Protein AF-A0A358QYI0-F1 (afdb_monomer_lite)

Structure (mmCIF, N/CA/C/O backbone):
data_AF-A0A358QYI0-F1
#
_entry.id   AF-A0A358QYI0-F1
#
loop_
_atom_site.group_PDB
_atom_site.id
_atom_site.type_symbol
_atom_site.label_atom_id
_atom_site.label_alt_id
_atom_site.label_comp_id
_atom_site.label_asym_id
_atom_site.label_entity_id
_atom_site.label_seq_id
_atom_site.pdbx_PDB_ins_code
_atom_site.Cartn_x
_atom_site.Cartn_y
_atom_site.Cartn_z
_atom_site.occupancy
_atom_site.B_iso_or_equiv
_atom_site.auth_seq_id
_atom_site.auth_comp_id
_atom_site.auth_asym_id
_atom_site.auth_atom_id
_atom_site.pdbx_PDB_model_num
ATOM 1 N N . MET A 1 1 ? -4.961 -0.874 -11.645 1.00 84.88 1 MET A N 1
ATOM 2 C CA . MET A 1 1 ? -3.544 -1.247 -11.448 1.00 84.88 1 MET A CA 1
ATOM 3 C C . MET A 1 1 ? -2.930 -0.261 -10.475 1.00 84.88 1 MET A C 1
ATOM 5 O O . MET A 1 1 ? -3.188 0.929 -10.636 1.00 84.88 1 MET A O 1
ATOM 9 N N . LEU A 1 2 ? -2.216 -0.750 -9.461 1.00 94.00 2 LEU A N 1
ATOM 10 C CA . LEU A 1 2 ? -1.471 0.084 -8.521 1.00 94.00 2 LEU A CA 1
ATOM 11 C C . LEU A 1 2 ? -0.008 0.050 -8.937 1.00 94.00 2 LEU A C 1
ATOM 13 O O . LEU A 1 2 ? 0.565 -1.032 -9.014 1.00 94.00 2 LEU A O 1
ATOM 17 N N . VAL A 1 3 ? 0.566 1.206 -9.244 1.00 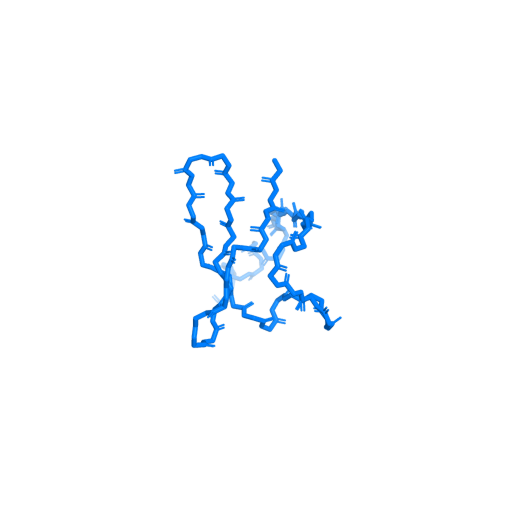96.50 3 VAL A N 1
ATOM 18 C CA . VAL A 1 3 ? 1.953 1.313 -9.714 1.00 96.50 3 VAL A CA 1
ATOM 19 C C . VAL A 1 3 ? 2.714 2.230 -8.780 1.00 96.50 3 VAL A C 1
ATOM 21 O O . VAL A 1 3 ? 2.196 3.295 -8.439 1.00 96.50 3 VAL A O 1
ATOM 24 N N . ILE A 1 4 ? 3.920 1.841 -8.381 1.00 96.56 4 ILE A N 1
ATOM 25 C CA . ILE A 1 4 ? 4.840 2.745 -7.690 1.00 96.56 4 ILE A CA 1
ATOM 26 C C . ILE A 1 4 ? 5.277 3.810 -8.699 1.00 96.56 4 ILE A C 1
ATOM 28 O O . ILE A 1 4 ? 6.007 3.511 -9.634 1.00 96.56 4 ILE A O 1
ATOM 32 N N . ASP A 1 5 ? 4.791 5.036 -8.544 1.00 96.12 5 ASP A N 1
ATOM 33 C CA . ASP A 1 5 ? 5.133 6.158 -9.420 1.00 96.12 5 ASP A CA 1
ATOM 34 C C . ASP A 1 5 ? 6.538 6.666 -9.091 1.00 96.12 5 ASP A C 1
ATOM 36 O O . ASP A 1 5 ? 7.408 6.680 -9.954 1.00 96.12 5 ASP A O 1
ATOM 40 N N . ARG A 1 6 ? 6.765 7.021 -7.820 1.00 96.50 6 ARG A N 1
ATOM 41 C CA . ARG A 1 6 ? 8.066 7.460 -7.306 1.00 96.50 6 ARG A CA 1
ATOM 42 C C . ARG A 1 6 ? 8.171 7.352 -5.793 1.00 96.50 6 ARG A C 1
ATOM 44 O O . ARG A 1 6 ? 7.166 7.166 -5.100 1.00 96.50 6 ARG A O 1
ATOM 51 N N . PHE A 1 7 ? 9.374 7.533 -5.273 1.00 96.50 7 PHE A N 1
ATOM 52 C CA . PHE A 1 7 ? 9.621 7.632 -3.837 1.00 96.50 7 PHE A CA 1
ATOM 53 C C . PHE A 1 7 ? 9.916 9.073 -3.398 1.00 96.50 7 PHE A C 1
ATOM 55 O O . PHE A 1 7 ? 10.785 9.732 -3.958 1.00 96.50 7 PHE A O 1
ATOM 62 N N . GLU A 1 8 ? 9.259 9.540 -2.334 1.00 95.69 8 GLU A N 1
ATOM 63 C CA . GLU A 1 8 ? 9.467 10.873 -1.749 1.00 95.69 8 GLU A CA 1
ATOM 64 C C . GLU A 1 8 ? 9.626 10.763 -0.226 1.00 95.69 8 GLU A C 1
ATOM 66 O O . GLU A 1 8 ? 8.708 10.342 0.478 1.00 95.69 8 GLU A O 1
ATOM 71 N N . GLY A 1 9 ? 10.800 11.125 0.303 1.00 94.62 9 GLY A N 1
ATOM 72 C CA . GLY A 1 9 ? 11.071 11.061 1.747 1.00 94.62 9 GLY A CA 1
ATOM 73 C C . GLY A 1 9 ? 10.867 9.653 2.315 1.00 94.62 9 GLY A C 1
ATOM 74 O O . GLY A 1 9 ? 11.491 8.713 1.840 1.00 94.62 9 GLY A O 1
ATOM 75 N N . GLU A 1 10 ? 9.961 9.494 3.279 1.00 96.31 10 GLU A N 1
ATOM 76 C CA . GLU A 1 10 ? 9.598 8.198 3.884 1.00 96.31 10 GLU A CA 1
ATOM 77 C C . GLU A 1 10 ? 8.405 7.508 3.198 1.00 96.31 10 GLU A C 1
ATOM 79 O O . GLU A 1 10 ? 7.919 6.473 3.662 1.00 96.31 10 GLU A O 1
ATOM 84 N N . TYR A 1 11 ? 7.931 8.050 2.074 1.00 97.06 11 TYR A N 1
ATOM 85 C CA . TYR A 1 11 ? 6.735 7.582 1.380 1.00 97.06 11 TYR A CA 1
ATOM 86 C C . TYR A 1 11 ? 7.028 7.108 -0.045 1.00 97.06 11 TYR A C 1
ATOM 88 O O . TYR A 1 11 ? 7.973 7.532 -0.713 1.00 97.06 11 TYR A O 1
ATOM 96 N N . ALA A 1 12 ? 6.184 6.198 -0.508 1.00 96.69 12 ALA A N 1
ATOM 97 C CA . ALA A 1 12 ? 6.035 5.807 -1.894 1.00 96.69 12 ALA A CA 1
ATOM 98 C C . ALA A 1 12 ? 4.717 6.368 -2.423 1.00 96.69 12 ALA A C 1
ATOM 100 O O . ALA A 1 12 ? 3.667 6.225 -1.786 1.00 96.69 12 ALA A O 1
ATOM 101 N N . LEU A 1 13 ? 4.775 7.000 -3.589 1.00 97.00 13 LEU A N 1
ATOM 102 C CA . LEU A 1 13 ? 3.610 7.495 -4.301 1.00 97.00 13 LEU A CA 1
ATOM 103 C C . LEU A 1 13 ? 3.088 6.370 -5.185 1.00 97.00 13 LEU A C 1
ATOM 105 O O . LEU A 1 13 ? 3.756 5.950 -6.124 1.00 97.00 13 LEU A O 1
ATOM 109 N N . ILE A 1 14 ? 1.891 5.877 -4.885 1.00 96.12 14 ILE A N 1
ATOM 110 C CA . ILE A 1 14 ? 1.236 4.816 -5.646 1.00 96.12 14 ILE A CA 1
ATOM 111 C C . ILE A 1 14 ? 0.154 5.424 -6.529 1.00 96.12 14 ILE A C 1
ATOM 113 O O . ILE A 1 14 ? -0.787 6.048 -6.033 1.00 96.12 14 ILE A O 1
ATOM 117 N N . LYS A 1 15 ? 0.246 5.209 -7.839 1.00 96.19 15 LYS A N 1
ATOM 118 C CA . LYS A 1 15 ? -0.771 5.615 -8.808 1.00 96.19 15 LYS A CA 1
ATOM 119 C C . LYS A 1 15 ? -1.868 4.556 -8.894 1.00 96.19 15 LYS A C 1
ATOM 121 O O . LYS A 1 15 ? -1.604 3.410 -9.251 1.00 96.19 15 LYS A O 1
ATOM 126 N N . MET A 1 16 ? -3.111 4.958 -8.630 1.00 93.50 16 MET A N 1
ATOM 127 C CA . MET A 1 16 ? -4.317 4.169 -8.894 1.00 93.50 16 MET A CA 1
ATOM 128 C C . MET A 1 16 ? -5.262 4.984 -9.775 1.00 93.50 16 MET A C 1
ATOM 130 O O . MET A 1 16 ? -5.898 5.940 -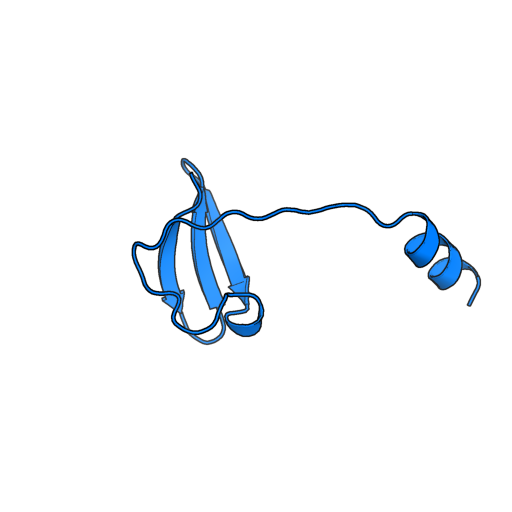9.325 1.00 93.50 16 MET A O 1
ATOM 134 N N . ASN A 1 17 ? -5.392 4.590 -11.041 1.00 89.38 17 ASN A N 1
ATOM 135 C CA . ASN A 1 17 ? -6.182 5.312 -12.040 1.00 89.38 17 ASN A CA 1
ATOM 136 C C . ASN A 1 17 ? -5.738 6.791 -12.140 1.00 89.38 17 ASN A C 1
ATOM 138 O O . ASN A 1 17 ? -4.615 7.064 -12.556 1.00 89.38 17 ASN A O 1
ATOM 142 N N . LYS A 1 18 ? -6.603 7.743 -11.756 1.00 90.38 18 LYS A N 1
ATOM 143 C CA . LYS A 1 18 ? -6.325 9.194 -11.746 1.00 90.38 18 LYS A CA 1
ATOM 144 C C 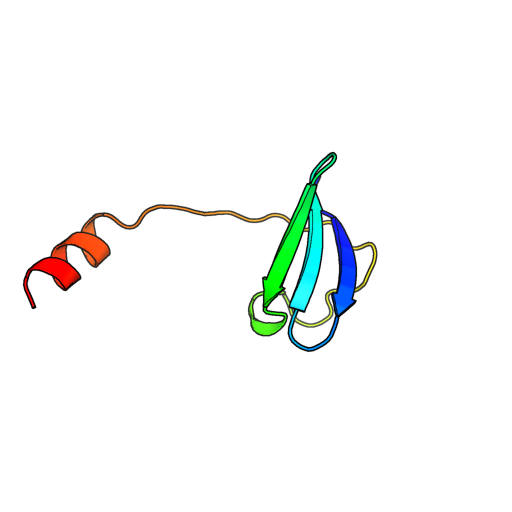. LYS A 1 18 ? -5.955 9.741 -10.357 1.00 90.38 18 LYS A C 1
ATOM 146 O O . LYS A 1 18 ? -5.955 10.951 -10.163 1.00 90.38 18 LYS A O 1
ATOM 151 N N . LYS A 1 19 ? -5.706 8.867 -9.380 1.00 93.69 19 LYS A N 1
ATOM 152 C CA . LYS A 1 19 ? -5.385 9.237 -7.996 1.00 93.69 19 LYS A CA 1
ATOM 153 C C . LYS A 1 19 ? -3.979 8.770 -7.625 1.00 93.69 19 LYS A C 1
ATOM 155 O O . LYS A 1 19 ? -3.512 7.751 -8.135 1.00 93.69 19 LYS A O 1
ATOM 160 N N . ILE A 1 20 ? -3.347 9.505 -6.716 1.00 93.88 20 ILE A N 1
ATOM 161 C CA . ILE A 1 20 ? -2.067 9.156 -6.096 1.00 93.88 20 ILE A CA 1
ATOM 162 C C . ILE A 1 20 ? -2.301 8.966 -4.599 1.00 93.88 20 ILE A C 1
ATOM 164 O O . ILE A 1 20 ? -3.069 9.713 -3.992 1.00 93.88 20 ILE A O 1
ATOM 168 N N . PHE A 1 21 ? -1.656 7.956 -4.025 1.00 92.25 21 PHE A N 1
ATOM 169 C CA . PHE A 1 21 ? -1.715 7.630 -2.604 1.00 92.25 21 PHE A CA 1
ATOM 170 C C . PHE A 1 21 ? -0.302 7.608 -2.047 1.00 92.25 21 PHE A C 1
ATOM 172 O O . PHE A 1 21 ? 0.603 7.083 -2.690 1.00 92.25 21 PHE A O 1
ATOM 179 N N . HIS A 1 22 ? -0.127 8.140 -0.844 1.00 95.38 22 HIS A N 1
ATOM 180 C CA . HIS A 1 22 ? 1.127 8.044 -0.111 1.00 95.38 22 HIS A CA 1
ATOM 181 C C . HIS A 1 22 ? 1.076 6.822 0.796 1.00 95.38 22 HIS A C 1
ATOM 183 O O . HIS A 1 22 ? 0.191 6.716 1.645 1.00 95.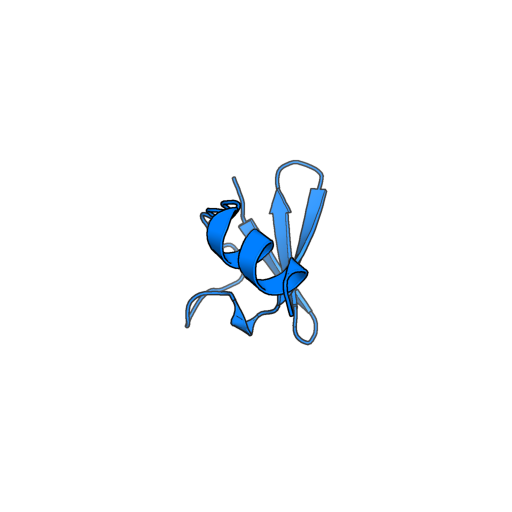38 22 HIS A O 1
ATOM 189 N N . ILE A 1 23 ? 2.018 5.904 0.613 1.00 94.25 23 ILE A N 1
ATOM 190 C CA . ILE A 1 23 ? 2.180 4.733 1.475 1.00 94.25 23 ILE A CA 1
ATOM 191 C C . ILE A 1 23 ? 3.569 4.804 2.106 1.00 94.25 23 ILE A C 1
ATOM 193 O O . ILE A 1 23 ? 4.535 5.020 1.376 1.00 94.25 23 ILE A O 1
ATOM 197 N N . PRO A 1 24 ? 3.710 4.641 3.433 1.00 96.25 24 PRO A N 1
ATOM 198 C CA . PRO A 1 24 ? 5.023 4.546 4.060 1.00 96.25 24 PRO A CA 1
ATOM 199 C C . PRO A 1 24 ? 5.883 3.470 3.389 1.00 96.25 24 PRO A C 1
ATOM 201 O O . PRO A 1 24 ? 5.433 2.335 3.216 1.00 96.25 24 PRO A O 1
ATOM 204 N N . LYS A 1 25 ? 7.134 3.799 3.046 1.00 94.12 25 LYS A N 1
ATOM 205 C CA . LYS A 1 25 ? 8.073 2.881 2.371 1.00 94.12 25 LYS A CA 1
ATOM 206 C C . LYS A 1 25 ? 8.250 1.563 3.120 1.00 94.12 25 LYS A C 1
ATOM 208 O O . LYS A 1 25 ? 8.420 0.521 2.500 1.00 94.12 25 LYS A O 1
ATOM 213 N N . VAL A 1 26 ? 8.161 1.612 4.447 1.00 95.25 26 VAL A N 1
ATOM 214 C CA . VAL A 1 26 ? 8.278 0.451 5.340 1.00 95.25 26 VAL A CA 1
ATOM 215 C C . VAL A 1 26 ? 7.187 -0.605 5.134 1.00 95.25 26 VAL A C 1
ATOM 217 O O . VAL A 1 26 ? 7.381 -1.749 5.530 1.00 95.25 26 VAL A O 1
ATOM 220 N N . LEU A 1 27 ? 6.056 -0.243 4.518 1.00 94.12 27 LEU A N 1
ATOM 221 C CA . LEU A 1 27 ? 4.970 -1.176 4.200 1.00 94.12 27 LEU A CA 1
ATOM 222 C C . LEU A 1 27 ? 5.164 -1.879 2.850 1.00 94.12 27 LEU A C 1
ATOM 224 O O . LEU A 1 27 ? 4.401 -2.789 2.526 1.00 94.12 27 LEU A O 1
ATOM 228 N N . LEU A 1 28 ? 6.145 -1.460 2.046 1.00 93.38 28 LEU A N 1
ATOM 229 C CA . LEU A 1 28 ? 6.429 -2.081 0.759 1.00 93.38 28 LEU A CA 1
ATOM 230 C C . LEU A 1 28 ? 7.414 -3.252 0.901 1.00 93.38 28 LEU A C 1
ATOM 232 O O . LEU A 1 28 ? 8.275 -3.243 1.785 1.00 93.38 28 LEU A O 1
ATOM 236 N N . PRO A 1 29 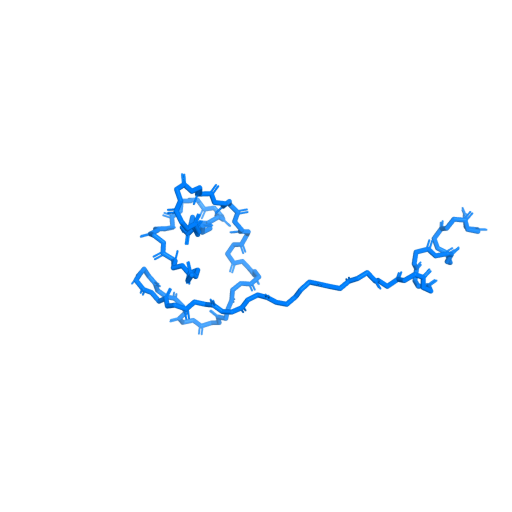? 7.333 -4.257 0.008 1.00 92.25 29 PRO A N 1
ATOM 237 C CA . PRO A 1 29 ? 8.313 -5.332 -0.041 1.00 92.25 29 PRO A CA 1
ATOM 238 C C . PRO A 1 29 ? 9.736 -4.802 -0.244 1.00 92.25 29 PRO A C 1
ATOM 240 O O . PRO A 1 29 ? 9.966 -3.837 -0.978 1.00 92.25 29 PRO A O 1
ATOM 243 N N . LYS A 1 30 ? 10.719 -5.480 0.357 1.00 92.88 30 LYS A N 1
ATOM 244 C CA . LYS A 1 30 ? 12.132 -5.175 0.106 1.00 92.88 30 LYS A CA 1
ATOM 245 C C . LYS A 1 30 ? 12.436 -5.315 -1.386 1.00 92.88 30 LYS A C 1
ATOM 247 O O . LYS A 1 30 ? 12.112 -6.330 -1.993 1.00 92.88 30 LYS A O 1
ATOM 252 N N . GLY A 1 31 ? 13.104 -4.310 -1.947 1.00 92.44 31 GLY A N 1
ATOM 253 C CA . GLY A 1 31 ? 13.506 -4.304 -3.353 1.00 92.44 31 GLY A CA 1
ATOM 254 C C . GLY A 1 31 ? 12.436 -3.816 -4.332 1.00 92.44 31 GLY A C 1
ATOM 255 O O . GLY A 1 31 ? 12.701 -3.875 -5.531 1.00 92.44 31 GLY A O 1
ATOM 256 N N . ALA A 1 32 ? 11.289 -3.326 -3.843 1.00 95.62 32 ALA A N 1
ATOM 257 C CA . ALA A 1 32 ? 10.306 -2.616 -4.658 1.00 95.62 32 ALA A CA 1
ATOM 258 C C . ALA A 1 32 ? 10.897 -1.317 -5.235 1.00 95.62 32 ALA A C 1
ATOM 260 O O . ALA A 1 32 ? 11.629 -0.600 -4.543 1.00 95.62 32 ALA A O 1
ATOM 261 N N . ARG A 1 33 ? 10.592 -1.018 -6.500 1.00 96.25 33 ARG A N 1
ATOM 262 C CA . ARG A 1 33 ? 11.163 0.099 -7.271 1.00 96.25 33 ARG A CA 1
ATOM 263 C C . ARG A 1 33 ? 10.080 0.886 -8.000 1.00 96.25 33 ARG A C 1
ATOM 265 O O . ARG A 1 33 ? 8.944 0.445 -8.136 1.00 96.25 33 ARG A O 1
ATOM 272 N N . GLU A 1 34 ? 10.451 2.065 -8.482 1.00 96.12 34 GLU A N 1
ATOM 273 C CA . GLU A 1 34 ? 9.594 2.863 -9.360 1.00 96.12 34 GLU A CA 1
ATOM 274 C C . GLU A 1 34 ? 9.237 2.060 -10.621 1.00 96.12 34 GLU A C 1
ATOM 276 O O . GLU A 1 34 ? 10.087 1.385 -11.203 1.00 96.12 34 GLU A O 1
ATOM 281 N N . GLY A 1 35 ? 7.967 2.105 -11.015 1.00 96.06 35 GLY A N 1
ATOM 282 C CA . GLY A 1 35 ? 7.397 1.312 -12.103 1.00 96.06 35 GLY A CA 1
ATOM 283 C C . GLY A 1 35 ? 6.837 -0.055 -11.694 1.00 96.06 35 GLY A C 1
ATOM 284 O O . GLY A 1 35 ? 6.076 -0.632 -12.474 1.00 96.06 35 GLY A O 1
ATOM 285 N N . ASP A 1 36 ? 7.132 -0.564 -10.491 1.00 96.38 36 ASP A N 1
ATOM 286 C CA . ASP A 1 36 ? 6.598 -1.857 -10.051 1.00 96.38 36 ASP A CA 1
ATOM 287 C C . ASP A 1 36 ? 5.074 -1.810 -9.879 1.00 96.38 36 ASP A C 1
ATOM 289 O O . ASP A 1 36 ? 4.503 -0.867 -9.320 1.00 96.38 36 ASP A O 1
ATOM 293 N N . VAL A 1 37 ? 4.407 -2.878 -10.325 1.00 95.19 37 VAL A N 1
ATOM 294 C CA . VAL A 1 37 ? 2.976 -3.095 -10.096 1.00 95.19 37 VAL A CA 1
ATOM 295 C C . VAL A 1 37 ? 2.793 -3.833 -8.776 1.00 95.19 37 VAL A C 1
ATOM 297 O O . VAL A 1 37 ? 3.291 -4.943 -8.602 1.00 95.19 37 VAL A O 1
ATOM 300 N N . VAL A 1 38 ? 2.036 -3.241 -7.856 1.00 92.38 38 VAL A N 1
ATOM 301 C CA . VAL A 1 38 ? 1.782 -3.807 -6.527 1.00 92.38 38 VAL A CA 1
ATOM 302 C C . VAL A 1 38 ? 0.326 -4.235 -6.370 1.00 92.38 38 VAL A C 1
ATOM 304 O O . VAL A 1 38 ? -0.583 -3.696 -7.000 1.00 92.38 38 VAL A O 1
ATOM 307 N N . SER A 1 39 ? 0.089 -5.217 -5.506 1.00 92.38 39 SER A N 1
ATOM 308 C CA . SER A 1 39 ? -1.254 -5.619 -5.081 1.00 92.38 39 SER A CA 1
ATOM 309 C C . SER A 1 39 ? -1.401 -5.335 -3.593 1.00 92.38 39 SER A C 1
ATOM 311 O O . SER A 1 39 ? -0.541 -5.725 -2.810 1.00 92.38 39 SER A O 1
ATOM 313 N N . ILE A 1 40 ? -2.476 -4.648 -3.203 1.00 89.44 40 ILE A N 1
ATOM 314 C CA . ILE A 1 40 ? -2.757 -4.302 -1.805 1.00 89.44 40 ILE A CA 1
ATOM 315 C C . ILE A 1 40 ? -4.072 -4.968 -1.405 1.00 89.44 40 ILE A C 1
ATOM 317 O O . ILE A 1 40 ? -5.087 -4.787 -2.078 1.00 89.44 40 ILE A O 1
ATOM 321 N N . ASN A 1 41 ? -4.052 -5.725 -0.309 1.00 91.44 41 ASN A N 1
ATOM 322 C CA . ASN A 1 41 ? -5.239 -6.310 0.303 1.00 91.44 41 ASN A CA 1
ATOM 323 C C . ASN A 1 41 ? -5.477 -5.637 1.662 1.00 91.44 41 ASN A C 1
ATOM 325 O O . ASN A 1 41 ? -4.580 -5.618 2.501 1.00 91.44 41 ASN A O 1
ATOM 329 N N . ILE A 1 42 ? -6.656 -5.040 1.846 1.00 90.44 42 ILE A N 1
ATOM 330 C CA . ILE A 1 42 ? -7.044 -4.348 3.081 1.00 90.44 42 ILE A CA 1
ATOM 331 C C . ILE A 1 42 ? -8.338 -4.981 3.579 1.00 90.44 42 ILE A C 1
ATOM 333 O O . ILE A 1 42 ? -9.327 -5.032 2.847 1.00 90.44 42 ILE A O 1
ATOM 337 N N . THR A 1 43 ? -8.336 -5.424 4.833 1.00 95.50 43 THR A N 1
ATOM 338 C CA . THR A 1 43 ? -9.487 -6.042 5.499 1.00 95.50 43 THR A CA 1
ATOM 339 C C . THR A 1 43 ? -9.730 -5.396 6.852 1.00 95.50 43 THR A C 1
ATOM 341 O O . THR A 1 43 ? -8.797 -4.939 7.509 1.00 95.50 43 THR A O 1
ATOM 344 N N . VAL A 1 44 ? -10.986 -5.388 7.293 1.00 95.50 44 VAL A N 1
ATOM 345 C CA . VAL A 1 44 ? -11.348 -4.937 8.639 1.00 95.50 44 VAL A CA 1
ATOM 346 C C . VAL A 1 44 ? -11.282 -6.122 9.597 1.00 95.50 44 VAL A C 1
ATOM 348 O O . VAL A 1 44 ? -11.991 -7.106 9.401 1.00 95.50 44 VAL A O 1
ATOM 351 N N . ASP A 1 45 ? -10.484 -6.008 10.658 1.00 95.88 45 ASP A N 1
ATOM 352 C CA . ASP A 1 45 ? -10.531 -6.942 11.786 1.00 95.88 45 ASP A CA 1
ATOM 353 C C . ASP A 1 45 ? -11.504 -6.421 12.853 1.00 95.88 45 ASP A C 1
ATOM 355 O O . ASP A 1 45 ? -11.155 -5.637 13.744 1.00 95.88 45 ASP A O 1
ATOM 359 N N . SER A 1 46 ? -12.764 -6.848 12.751 1.00 95.50 46 SER A N 1
ATOM 360 C CA . SER A 1 46 ? -13.815 -6.458 13.695 1.00 95.50 46 SER A CA 1
ATOM 361 C C . SER A 1 46 ? -13.557 -6.972 15.111 1.00 95.50 46 SER A C 1
ATOM 363 O O . SER A 1 46 ? -13.979 -6.323 16.069 1.00 95.50 46 SER A O 1
ATOM 365 N N . ARG A 1 47 ? -12.860 -8.107 15.261 1.00 95.12 47 ARG A N 1
ATOM 366 C CA . ARG A 1 47 ? -12.577 -8.703 16.570 1.00 95.12 47 ARG A CA 1
ATOM 367 C C . ARG A 1 47 ? -11.524 -7.882 17.302 1.00 95.12 47 ARG A C 1
ATOM 369 O O . ARG A 1 47 ? -11.791 -7.439 18.414 1.00 95.12 47 ARG A O 1
ATOM 376 N N . ALA A 1 48 ? -10.382 -7.623 16.668 1.00 94.31 48 ALA A N 1
ATOM 377 C CA . ALA A 1 48 ? -9.337 -6.776 17.243 1.00 94.31 48 ALA A CA 1
ATOM 378 C C . ALA A 1 48 ? -9.865 -5.365 17.559 1.00 94.31 48 ALA A C 1
ATOM 380 O O . ALA A 1 48 ? -9.596 -4.815 18.626 1.00 94.31 48 ALA A O 1
ATOM 381 N N . THR A 1 49 ? -10.697 -4.809 16.673 1.00 94.94 49 THR A N 1
ATOM 382 C CA . THR A 1 49 ? -11.333 -3.499 16.891 1.00 94.94 49 THR A CA 1
ATOM 383 C C . THR A 1 49 ? -12.260 -3.491 18.113 1.00 94.94 49 THR A C 1
ATOM 385 O O . THR A 1 49 ? -12.311 -2.498 18.838 1.00 94.94 49 THR A O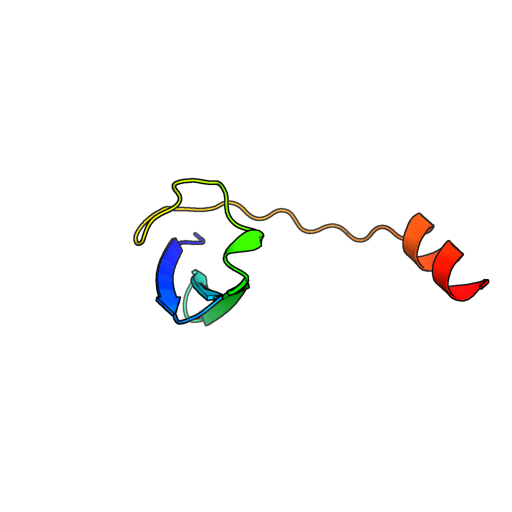 1
ATOM 388 N N . ALA A 1 50 ? -13.013 -4.570 18.351 1.00 94.00 50 ALA A N 1
ATOM 389 C CA . ALA A 1 50 ? -13.903 -4.670 19.506 1.00 94.00 50 ALA A CA 1
ATOM 390 C C . ALA A 1 50 ? -13.134 -4.755 20.833 1.00 94.00 50 ALA A C 1
ATOM 392 O O . ALA A 1 50 ? -13.586 -4.183 21.821 1.00 94.00 50 ALA A O 1
ATOM 393 N N . GLU A 1 51 ? -11.978 -5.421 20.855 1.00 93.75 51 GLU A N 1
ATOM 394 C CA . GLU A 1 51 ? -11.138 -5.522 22.055 1.00 93.75 51 GLU A CA 1
ATOM 395 C C . GLU A 1 51 ? -10.538 -4.165 22.459 1.00 93.75 51 GLU A C 1
ATOM 397 O O . GLU A 1 51 ? -10.538 -3.835 23.640 1.00 93.75 51 GLU A O 1
ATOM 402 N N . LEU A 1 52 ? -10.146 -3.318 21.497 1.00 90.44 52 LEU A N 1
ATOM 403 C CA . LEU A 1 52 ? -9.643 -1.963 21.785 1.00 90.44 52 LEU A CA 1
ATOM 404 C C . LEU A 1 52 ? -10.682 -1.038 22.436 1.00 90.44 52 LEU A C 1
ATOM 406 O O . LEU A 1 52 ? -10.310 -0.111 23.141 1.00 90.44 52 LEU A O 1
ATOM 410 N N . LYS A 1 53 ? -11.979 -1.259 22.193 1.00 79.94 53 LYS A N 1
ATOM 411 C CA . LYS A 1 53 ? -13.058 -0.429 22.764 1.00 79.94 53 LYS A CA 1
ATOM 412 C C . LYS A 1 53 ? -13.439 -0.822 24.191 1.00 79.94 53 LYS A C 1
ATOM 414 O O . LYS A 1 53 ? -14.233 -0.121 24.811 1.00 79.94 53 LYS A O 1
ATOM 419 N N . LYS A 1 54 ? -12.952 -1.970 24.666 1.00 71.06 54 LYS A N 1
ATOM 420 C CA . LYS A 1 54 ? -13.218 -2.479 26.016 1.00 71.06 54 LYS A CA 1
ATOM 421 C C . LYS A 1 54 ? -12.131 -2.082 27.022 1.00 71.06 54 LYS A C 1
ATOM 423 O O . LYS A 1 54 ? -12.356 -2.278 28.213 1.00 71.06 54 LYS A O 1
ATOM 428 N N . GLY A 1 55 ? -10.978 -1.609 26.539 1.00 56.31 55 GLY A N 1
ATOM 429 C CA . GLY A 1 55 ? -9.841 -1.152 27.345 1.00 56.31 55 GLY A CA 1
ATOM 430 C C . GLY A 1 55 ? -9.894 0.329 27.676 1.00 56.31 55 GLY A C 1
ATOM 431 O O . GLY A 1 55 ? -10.542 1.083 26.915 1.00 56.31 55 GLY A O 1
#

Secondary structure (DSSP, 8-state):
-EEEEEEETTEEEEEETTEEEEEEGGGSPTT--TT-EE-------HHHHHHHTT-

pLDDT: mean 92.87, std 6.58, range [56.31, 97.06]

Radius of gyration: 14.57 Å; chains: 1; bounding box: 27×20×39 Å

Sequence (55 aa):
MLVIDRFEGEYALIKMNKKIFHIPKVLLPKGAREGDVVSINITVDSRATAELKKG

Foldseek 3Di:
DWFQQADDDQWTWIDDPPDTDTDGPVPDDPPDHGGDDDDDDDDDDPPVVVVVVVD